Protein AF-K1YLT5-F1 (afdb_monomer_lite)

pLDDT: mean 86.04, std 6.53, range [62.16, 93.81]

Radius of gyration: 21.11 Å; chains: 1; bounding box: 56×22×55 Å

Structure (mmCIF, N/CA/C/O backbone):
data_AF-K1YLT5-F1
#
_entry.id   AF-K1YLT5-F1
#
loop_
_atom_site.group_PDB
_atom_site.id
_atom_site.type_symbol
_atom_site.label_atom_id
_atom_site.label_alt_id
_atom_site.label_comp_id
_atom_site.label_asym_id
_atom_site.label_entity_id
_atom_site.label_seq_id
_atom_site.pdbx_PDB_ins_code
_atom_site.Cartn_x
_atom_site.Cartn_y
_atom_site.Cartn_z
_atom_site.occupancy
_atom_site.B_iso_or_equiv
_atom_site.auth_seq_id
_atom_site.auth_comp_id
_atom_site.auth_asym_id
_atom_site.auth_atom_id
_atom_site.pdbx_PDB_model_num
ATOM 1 N N . MET A 1 1 ? 31.487 -8.670 -28.997 1.00 62.16 1 MET A N 1
ATOM 2 C CA . MET A 1 1 ? 30.011 -8.594 -28.860 1.00 62.16 1 MET A CA 1
ATOM 3 C C . MET A 1 1 ? 29.513 -9.071 -27.493 1.00 62.16 1 MET A C 1
ATOM 5 O O . MET A 1 1 ? 28.605 -8.434 -26.980 1.00 62.16 1 MET A O 1
ATOM 9 N N . ALA A 1 2 ? 30.112 -10.100 -26.874 1.00 75.31 2 ALA A N 1
ATOM 10 C CA . ALA A 1 2 ? 29.753 -10.544 -25.515 1.00 75.31 2 ALA A CA 1
ATOM 11 C C . ALA A 1 2 ? 29.932 -9.449 -24.438 1.00 75.31 2 ALA A C 1
ATOM 13 O O . ALA A 1 2 ? 29.032 -9.221 -23.643 1.00 75.31 2 ALA A O 1
ATOM 14 N N . GLU A 1 3 ? 31.027 -8.688 -24.493 1.00 80.31 3 GLU A N 1
ATOM 15 C CA . GLU A 1 3 ? 31.335 -7.621 -23.522 1.00 80.31 3 GLU A CA 1
ATOM 16 C C . GLU A 1 3 ? 30.345 -6.434 -23.585 1.00 80.31 3 GLU A C 1
ATOM 18 O O . GLU A 1 3 ? 29.938 -5.880 -22.564 1.00 80.31 3 GLU A O 1
ATOM 23 N N . ILE A 1 4 ? 29.861 -6.092 -24.789 1.00 82.75 4 ILE A N 1
ATOM 24 C CA . ILE A 1 4 ? 28.811 -5.075 -24.979 1.00 82.75 4 ILE A CA 1
ATOM 25 C C . ILE A 1 4 ? 27.468 -5.588 -24.440 1.00 82.75 4 ILE A C 1
ATOM 27 O O . ILE A 1 4 ? 26.749 -4.839 -23.782 1.00 82.75 4 ILE A O 1
ATOM 31 N N . GLN A 1 5 ? 27.129 -6.860 -24.675 1.00 82.56 5 GLN A N 1
ATOM 32 C CA . GLN A 1 5 ? 25.905 -7.458 -24.129 1.00 82.56 5 GLN A CA 1
ATOM 33 C C . GLN A 1 5 ? 25.929 -7.515 -22.597 1.00 82.56 5 GLN A C 1
ATOM 35 O O . GLN A 1 5 ? 24.924 -7.201 -21.964 1.00 82.56 5 GLN A O 1
ATOM 40 N N . GLU A 1 6 ? 27.073 -7.847 -22.001 1.00 85.44 6 GLU A N 1
ATOM 41 C CA . GLU A 1 6 ? 27.258 -7.880 -20.549 1.00 85.44 6 GLU A CA 1
ATOM 42 C C . GLU A 1 6 ? 27.146 -6.480 -19.924 1.00 85.44 6 GLU A C 1
ATOM 44 O O . GLU A 1 6 ? 26.451 -6.297 -18.921 1.00 85.44 6 GLU A O 1
ATOM 49 N N . THR A 1 7 ? 27.725 -5.464 -20.571 1.00 85.31 7 THR A N 1
ATOM 50 C CA . THR A 1 7 ? 27.636 -4.061 -20.130 1.00 85.31 7 THR A CA 1
ATOM 51 C C . THR A 1 7 ? 26.206 -3.505 -20.238 1.00 85.31 7 THR A C 1
ATOM 53 O O . THR A 1 7 ? 25.731 -2.788 -19.354 1.00 85.31 7 THR A O 1
ATOM 56 N N . VAL A 1 8 ? 25.468 -3.857 -21.296 1.00 88.12 8 VAL A N 1
ATOM 57 C CA . VAL A 1 8 ? 24.056 -3.463 -21.453 1.00 88.12 8 VAL A CA 1
ATOM 58 C C . VAL A 1 8 ? 23.169 -4.182 -20.433 1.00 88.12 8 VAL A C 1
ATOM 60 O O . VAL A 1 8 ? 22.279 -3.560 -19.842 1.00 88.12 8 VAL A O 1
ATOM 63 N N . ALA A 1 9 ? 23.417 -5.469 -20.179 1.00 87.56 9 ALA A N 1
ATOM 64 C CA . ALA A 1 9 ? 22.675 -6.242 -19.188 1.00 87.56 9 ALA A CA 1
ATOM 65 C C . ALA A 1 9 ? 22.887 -5.697 -17.767 1.00 87.56 9 ALA A C 1
ATOM 67 O O . ALA A 1 9 ? 21.915 -5.523 -17.026 1.00 87.56 9 ALA A O 1
ATOM 68 N N . SER A 1 10 ? 24.128 -5.369 -17.395 1.00 89.31 10 SER A N 1
ATOM 69 C CA . SER A 1 10 ? 24.443 -4.800 -16.080 1.00 89.31 10 SER A CA 1
ATOM 70 C C . SER A 1 10 ? 23.808 -3.420 -15.888 1.00 89.31 10 SER A C 1
ATOM 72 O O . SER A 1 10 ? 23.169 -3.177 -14.864 1.00 89.31 10 SER A O 1
ATOM 74 N N . THR A 1 11 ? 23.864 -2.554 -16.903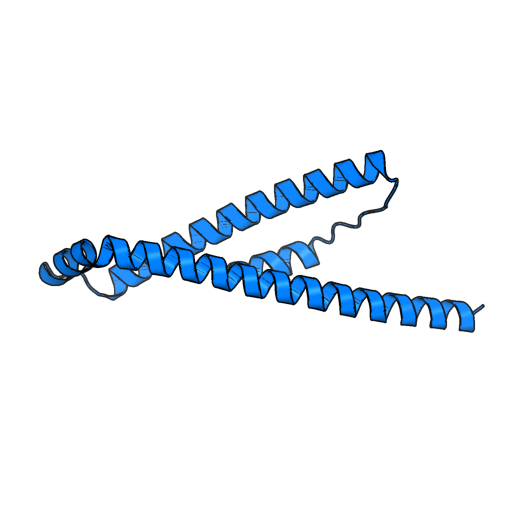 1.00 89.44 11 THR A N 1
ATOM 75 C CA . THR A 1 11 ? 23.231 -1.225 -16.865 1.00 89.44 11 THR A CA 1
ATOM 76 C C . THR A 1 11 ? 21.709 -1.331 -16.742 1.00 89.44 11 THR A C 1
ATOM 78 O O . THR A 1 11 ? 21.100 -0.664 -15.905 1.00 89.44 11 THR A O 1
ATOM 81 N N . THR A 1 12 ? 21.082 -2.223 -17.517 1.00 88.56 12 THR A N 1
ATOM 82 C CA . THR A 1 12 ? 19.629 -2.461 -17.460 1.00 88.56 12 THR A CA 1
ATOM 83 C C . THR A 1 12 ? 19.204 -2.996 -16.092 1.00 88.56 12 THR A C 1
ATOM 85 O O . THR A 1 12 ? 18.174 -2.582 -15.557 1.00 88.56 12 THR A O 1
ATOM 88 N N . LYS A 1 13 ? 20.008 -3.879 -15.485 1.00 89.69 13 LYS A N 1
ATOM 89 C CA . LYS A 1 13 ? 19.766 -4.410 -14.138 1.00 89.69 13 LYS A CA 1
ATOM 90 C C . LYS A 1 13 ? 19.818 -3.309 -13.079 1.00 89.69 13 LYS A C 1
ATOM 92 O O . LYS A 1 13 ? 18.918 -3.241 -12.244 1.00 89.69 13 LYS A O 1
ATOM 97 N N . THR A 1 14 ? 20.815 -2.427 -13.138 1.00 91.94 14 THR A N 1
ATOM 98 C CA . THR A 1 14 ? 20.928 -1.278 -12.226 1.00 91.94 14 THR A CA 1
ATOM 99 C C . THR A 1 14 ? 19.736 -0.334 -12.369 1.00 91.94 14 THR A C 1
ATOM 101 O O . THR A 1 14 ? 19.130 0.037 -11.367 1.00 91.94 14 THR A O 1
ATOM 104 N N . MET A 1 15 ? 19.329 -0.010 -13.602 1.00 90.19 15 MET A N 1
ATOM 105 C CA . MET A 1 15 ? 18.150 0.831 -13.850 1.00 90.19 15 MET A CA 1
ATOM 106 C C . MET A 1 15 ? 16.857 0.182 -13.351 1.00 90.19 15 MET A C 1
ATOM 108 O O . MET A 1 15 ? 16.042 0.842 -12.713 1.00 90.19 15 MET A O 1
ATOM 112 N N . THR A 1 16 ? 16.686 -1.122 -13.578 1.00 88.00 16 THR A N 1
ATOM 113 C CA . THR A 1 16 ? 15.525 -1.879 -13.083 1.00 88.00 16 THR A CA 1
ATOM 114 C C . THR A 1 16 ? 15.460 -1.852 -11.559 1.00 88.00 16 THR A C 1
ATOM 116 O O . THR A 1 16 ? 14.391 -1.645 -10.992 1.00 88.00 16 THR A O 1
ATOM 119 N N . MET A 1 17 ? 16.600 -2.023 -10.887 1.00 90.69 17 MET A N 1
ATOM 120 C CA . MET A 1 17 ? 16.681 -1.961 -9.430 1.00 90.69 17 MET A CA 1
ATOM 121 C C . MET A 1 17 ? 16.328 -0.565 -8.907 1.00 90.69 17 MET A C 1
ATOM 123 O O . MET A 1 17 ? 15.529 -0.446 -7.983 1.00 90.69 17 MET A O 1
ATOM 127 N N . LEU A 1 18 ? 16.867 0.487 -9.526 1.00 93.81 18 LEU A N 1
ATOM 128 C CA . LEU A 1 18 ? 16.593 1.876 -9.156 1.00 93.81 18 LEU A CA 1
ATOM 129 C C . LEU A 1 18 ? 15.100 2.207 -9.311 1.00 93.81 18 LEU A C 1
ATOM 131 O O . LEU A 1 18 ? 14.475 2.690 -8.367 1.00 93.81 18 LEU A O 1
ATOM 135 N N . LEU A 1 19 ? 14.504 1.882 -10.463 1.00 90.12 19 LEU A N 1
ATOM 136 C CA . LEU A 1 19 ? 13.069 2.067 -10.703 1.00 90.12 19 LEU A CA 1
ATOM 137 C C . LEU A 1 19 ? 12.215 1.238 -9.735 1.00 90.12 19 LEU A C 1
ATOM 139 O O . LEU A 1 19 ? 11.198 1.726 -9.249 1.00 90.12 19 LEU A O 1
ATOM 143 N N . GLY A 1 20 ? 12.648 0.017 -9.412 1.00 89.00 20 GLY A N 1
ATOM 144 C CA . GLY A 1 20 ? 12.007 -0.829 -8.408 1.00 89.00 20 GLY A CA 1
ATOM 145 C C . GLY A 1 20 ? 11.997 -0.192 -7.016 1.00 89.00 20 GLY A C 1
ATOM 146 O O . GLY A 1 20 ? 10.962 -0.196 -6.355 1.00 89.00 20 GLY A O 1
ATOM 147 N N . PHE A 1 21 ? 13.107 0.419 -6.590 1.00 92.62 21 PHE A N 1
ATOM 148 C CA . PHE A 1 21 ? 13.172 1.151 -5.322 1.00 92.62 21 PHE A CA 1
ATOM 149 C C . PHE A 1 21 ? 12.251 2.371 -5.304 1.00 92.62 21 PHE A C 1
ATOM 151 O O . PHE A 1 21 ? 11.530 2.564 -4.328 1.00 92.62 21 PHE A O 1
ATOM 158 N N . ILE A 1 22 ? 12.233 3.168 -6.377 1.00 93.38 22 ILE A N 1
ATOM 159 C CA . ILE A 1 22 ? 11.329 4.324 -6.480 1.00 93.38 22 ILE A CA 1
ATOM 160 C C . ILE A 1 22 ? 9.872 3.862 -6.384 1.00 93.38 22 ILE A C 1
ATOM 162 O O . ILE A 1 22 ? 9.112 4.407 -5.587 1.00 93.38 22 ILE A O 1
ATOM 166 N N . ALA A 1 23 ? 9.502 2.818 -7.132 1.00 88.25 23 ALA A N 1
ATOM 167 C CA . ALA A 1 23 ? 8.164 2.242 -7.076 1.00 88.25 23 ALA A CA 1
ATOM 168 C C . ALA A 1 23 ? 7.809 1.747 -5.663 1.00 88.25 23 ALA A C 1
ATOM 170 O O . ALA A 1 23 ? 6.711 2.016 -5.178 1.00 88.25 23 ALA A O 1
ATOM 171 N N . GLY A 1 24 ? 8.745 1.086 -4.974 1.00 89.94 24 GLY A N 1
ATOM 172 C CA . GLY A 1 24 ? 8.565 0.636 -3.592 1.00 89.94 24 GLY A CA 1
ATOM 173 C C . GLY A 1 24 ? 8.356 1.7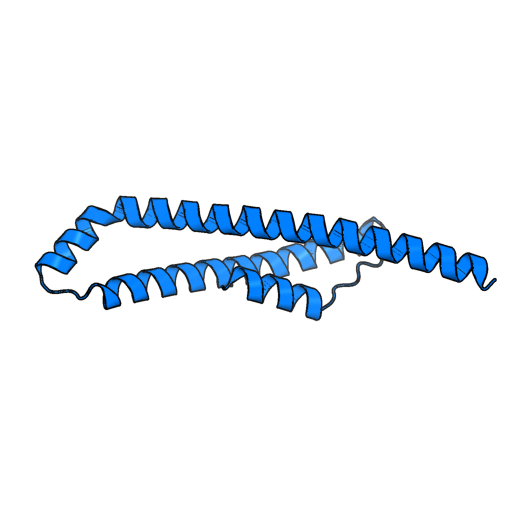86 -2.601 1.00 89.94 24 GLY A C 1
ATOM 174 O O . GLY A 1 24 ? 7.478 1.706 -1.745 1.00 89.94 24 GLY A O 1
ATOM 175 N N . ILE A 1 25 ? 9.099 2.887 -2.736 1.00 93.12 25 ILE A N 1
ATOM 176 C CA . ILE A 1 25 ? 8.907 4.083 -1.901 1.00 93.12 25 ILE A CA 1
ATOM 177 C C . ILE A 1 25 ? 7.537 4.716 -2.172 1.00 93.12 25 ILE A C 1
ATOM 179 O O . ILE A 1 25 ? 6.832 5.070 -1.228 1.00 93.12 25 ILE A O 1
ATOM 183 N N . SER A 1 26 ? 7.123 4.829 -3.438 1.00 90.69 26 SER A N 1
ATOM 184 C CA . SER A 1 26 ? 5.798 5.356 -3.794 1.00 90.69 26 SER A CA 1
ATOM 185 C C . SER A 1 26 ? 4.666 4.520 -3.197 1.00 90.69 26 SER A C 1
ATOM 187 O O . SER A 1 26 ? 3.695 5.075 -2.687 1.00 90.69 26 SER A O 1
ATOM 189 N N . LEU A 1 27 ? 4.815 3.195 -3.207 1.00 87.75 27 LEU A N 1
ATOM 190 C CA . LEU A 1 27 ? 3.882 2.257 -2.591 1.00 87.75 27 LEU A CA 1
ATOM 191 C C . LEU A 1 27 ? 3.787 2.475 -1.072 1.00 87.75 27 LEU A C 1
ATOM 193 O O . LEU A 1 27 ? 2.692 2.557 -0.521 1.00 87.75 27 LEU A O 1
ATOM 197 N N . PHE A 1 28 ? 4.933 2.641 -0.408 1.00 89.75 28 PHE A N 1
ATOM 198 C CA . PHE A 1 28 ? 5.004 2.886 1.032 1.00 89.75 28 PHE A CA 1
ATOM 199 C C . PHE A 1 28 ? 4.337 4.209 1.436 1.00 89.75 28 PHE A C 1
ATOM 201 O O . PHE A 1 28 ? 3.512 4.241 2.348 1.00 89.75 28 PHE A O 1
ATOM 208 N N . VAL A 1 29 ? 4.634 5.301 0.723 1.00 92.00 29 VAL A N 1
ATOM 209 C CA . VAL A 1 29 ? 4.004 6.611 0.962 1.00 92.00 29 VAL A CA 1
ATOM 210 C C . VAL A 1 29 ? 2.496 6.558 0.687 1.00 92.00 29 VAL A C 1
ATOM 212 O O . VAL A 1 29 ? 1.718 7.140 1.444 1.00 92.00 29 VAL A O 1
ATOM 215 N N . GLY A 1 30 ? 2.071 5.818 -0.342 1.00 88.06 30 GLY A N 1
ATOM 216 C CA . GLY A 1 30 ? 0.657 5.557 -0.618 1.00 88.06 30 GLY A CA 1
ATOM 217 C C . GLY A 1 30 ? -0.049 4.855 0.546 1.00 88.06 30 GLY A C 1
ATOM 218 O O . GLY A 1 30 ? -1.112 5.304 0.975 1.00 88.06 30 GLY A O 1
ATOM 219 N N . GLY A 1 31 ? 0.577 3.823 1.120 1.00 87.56 31 GLY A N 1
ATOM 220 C CA . GLY A 1 31 ? 0.065 3.115 2.298 1.00 87.56 31 GLY A CA 1
ATOM 221 C C . GLY A 1 31 ? -0.093 4.019 3.526 1.00 87.56 31 GLY A C 1
ATOM 222 O O . GLY A 1 31 ? -1.124 3.975 4.198 1.00 87.56 31 GLY A O 1
ATOM 223 N N . ILE A 1 32 ? 0.871 4.913 3.777 1.00 91.25 32 ILE A N 1
ATOM 224 C CA . ILE A 1 32 ? 0.764 5.923 4.848 1.00 91.25 32 ILE A CA 1
ATOM 225 C C . ILE A 1 32 ? -0.429 6.857 4.605 1.00 91.25 32 ILE A C 1
ATOM 227 O O . ILE A 1 32 ? -1.150 7.201 5.542 1.00 91.25 32 ILE A O 1
ATOM 231 N N . GLY A 1 33 ? -0.663 7.257 3.353 1.00 88.88 33 GLY A N 1
ATOM 232 C CA . GLY A 1 33 ? -1.814 8.078 2.979 1.00 88.88 33 GLY A CA 1
ATOM 233 C C . GLY A 1 33 ? -3.146 7.402 3.307 1.00 88.88 33 GLY A C 1
ATOM 234 O O . GLY A 1 33 ? -4.011 8.021 3.928 1.00 88.88 33 GLY A O 1
ATOM 235 N N . ILE A 1 34 ? -3.284 6.118 2.963 1.00 87.75 34 ILE A N 1
ATOM 236 C CA . ILE A 1 34 ? -4.478 5.319 3.283 1.00 87.75 34 ILE A CA 1
ATOM 237 C C . ILE A 1 34 ? -4.653 5.220 4.801 1.00 87.75 34 ILE A C 1
ATOM 239 O O . ILE A 1 34 ? -5.742 5.487 5.311 1.00 87.75 34 ILE A O 1
ATOM 243 N N . MET A 1 35 ? -3.578 4.915 5.534 1.00 89.31 35 MET A N 1
ATOM 244 C CA . MET A 1 35 ? -3.603 4.854 6.997 1.00 89.31 35 MET A CA 1
ATOM 245 C C . MET A 1 35 ? -4.084 6.174 7.612 1.00 89.31 35 MET A C 1
ATOM 247 O O . MET A 1 35 ? -4.914 6.149 8.517 1.00 89.31 35 MET A O 1
ATOM 251 N N . ASN A 1 36 ? -3.612 7.321 7.115 1.00 91.19 36 ASN A N 1
ATOM 252 C CA . ASN A 1 36 ? -4.023 8.633 7.617 1.00 91.19 36 ASN A CA 1
ATOM 253 C C . ASN A 1 36 ? -5.507 8.912 7.371 1.00 91.19 36 ASN A C 1
ATOM 255 O O . ASN A 1 36 ? -6.193 9.380 8.278 1.00 91.19 36 ASN A O 1
ATOM 259 N N . ILE A 1 37 ? -6.015 8.604 6.177 1.00 89.56 37 ILE A N 1
ATOM 260 C CA . ILE A 1 37 ? -7.439 8.776 5.861 1.00 89.56 37 ILE A CA 1
ATOM 261 C C . ILE A 1 37 ? -8.293 7.884 6.770 1.00 89.56 37 ILE A C 1
ATOM 263 O O . ILE A 1 37 ? -9.282 8.351 7.335 1.00 89.56 37 ILE A O 1
ATOM 267 N N . MET A 1 38 ? -7.883 6.628 6.973 1.00 89.62 38 MET A N 1
ATOM 268 C CA . MET A 1 38 ? -8.572 5.717 7.887 1.00 89.62 38 MET A CA 1
ATOM 269 C C . MET A 1 38 ? -8.519 6.218 9.333 1.00 89.62 38 MET A C 1
ATOM 271 O O . MET A 1 38 ? -9.539 6.196 10.016 1.00 89.62 38 MET A O 1
ATOM 275 N N . LEU A 1 39 ? -7.378 6.735 9.800 1.00 90.88 39 LEU A N 1
ATOM 276 C CA . LEU A 1 39 ? -7.266 7.325 11.135 1.00 90.88 39 LEU A CA 1
ATOM 277 C C . LEU A 1 39 ? -8.245 8.487 11.312 1.00 90.88 39 LEU A C 1
ATOM 279 O O . LEU A 1 39 ? -9.003 8.493 12.279 1.00 90.88 39 LEU A O 1
ATOM 283 N N . VAL A 1 40 ? -8.276 9.426 10.363 1.00 92.06 40 VAL A N 1
ATOM 284 C CA . VAL A 1 40 ? -9.190 10.576 10.402 1.00 92.06 40 VAL A CA 1
ATOM 285 C C . VAL A 1 40 ? -10.647 10.106 10.422 1.00 92.06 40 VAL A C 1
ATOM 287 O O . VAL A 1 40 ? -11.383 10.469 11.338 1.00 92.06 40 VAL A O 1
ATOM 290 N N . SER A 1 41 ? -11.039 9.210 9.512 1.00 88.25 41 SER A N 1
ATOM 291 C CA . SER A 1 41 ? -12.410 8.683 9.431 1.00 88.25 41 SER A CA 1
ATOM 292 C C . SER A 1 41 ? -12.863 7.989 10.724 1.00 88.25 41 SER A C 1
ATOM 294 O O . SER A 1 41 ? -13.976 8.207 11.215 1.00 88.25 41 SER A O 1
ATOM 296 N N . VAL A 1 42 ? -11.985 7.186 11.334 1.00 87.38 42 VAL A N 1
ATOM 297 C CA . VAL A 1 42 ? -12.290 6.514 12.602 1.00 87.38 42 VAL A CA 1
ATOM 298 C C . VAL A 1 42 ? -12.386 7.536 13.733 1.00 87.38 42 VAL A C 1
ATOM 300 O O . VAL A 1 42 ? -13.288 7.429 14.565 1.00 87.38 42 VAL A O 1
ATOM 303 N N . THR A 1 43 ? -11.504 8.543 13.759 1.00 90.00 43 THR A N 1
ATOM 304 C CA . THR A 1 43 ? -11.534 9.599 14.782 1.00 90.00 43 THR A CA 1
ATOM 305 C C . THR A 1 43 ? -12.802 10.447 14.716 1.00 90.00 43 THR A C 1
ATOM 307 O O . THR A 1 43 ? -13.385 10.718 15.766 1.00 90.00 43 THR A O 1
ATOM 310 N N . GLU A 1 44 ? -13.303 10.777 13.523 1.00 92.38 44 GLU A N 1
ATOM 311 C CA . GLU A 1 44 ? -14.569 11.502 13.339 1.00 92.38 44 GLU A CA 1
ATOM 312 C C . GLU A 1 44 ? -15.767 10.705 13.880 1.00 92.38 44 GLU A C 1
ATOM 314 O O . GLU A 1 44 ? -16.655 11.255 14.533 1.00 92.38 44 GLU A O 1
ATOM 319 N N . ARG A 1 45 ? -15.753 9.379 13.697 1.00 90.50 45 ARG A N 1
ATOM 320 C CA . ARG A 1 45 ? -16.813 8.456 14.139 1.00 90.50 45 ARG A CA 1
ATOM 321 C C . ARG A 1 45 ? -16.642 7.927 15.570 1.00 90.50 45 ARG A C 1
ATOM 323 O O . ARG A 1 45 ? -17.445 7.109 16.024 1.00 90.50 45 ARG A O 1
ATOM 330 N N . THR A 1 46 ? -15.646 8.389 16.330 1.00 89.81 46 THR A N 1
ATOM 331 C CA . THR A 1 46 ? -15.352 7.895 17.697 1.00 89.81 46 THR A CA 1
ATOM 332 C C . THR A 1 46 ? -16.543 7.952 18.652 1.00 89.81 46 THR A C 1
ATOM 334 O O . THR A 1 46 ? -16.751 7.012 19.423 1.00 89.81 46 THR A O 1
ATOM 337 N N . LYS A 1 47 ? -17.356 9.016 18.599 1.00 90.94 47 LYS A N 1
ATOM 338 C CA . LYS A 1 47 ? -18.553 9.147 19.450 1.00 90.94 47 LYS A CA 1
ATOM 339 C C . LYS A 1 47 ? -19.615 8.093 19.124 1.00 90.94 47 LYS A C 1
ATOM 341 O O . LYS A 1 47 ? -20.190 7.508 20.040 1.00 90.94 47 LYS A O 1
ATOM 346 N N . GLU A 1 48 ? -19.833 7.801 17.844 1.00 89.81 48 GLU A N 1
ATOM 347 C CA . GLU A 1 48 ? -20.786 6.775 17.398 1.00 89.81 48 GLU A CA 1
ATOM 348 C C . GLU A 1 48 ? -20.327 5.368 17.807 1.00 89.81 48 GLU A C 1
ATOM 350 O O . GLU A 1 48 ? -21.113 4.561 18.305 1.00 89.81 48 GLU A O 1
ATOM 355 N N . ILE A 1 49 ? -19.028 5.095 17.661 1.00 89.31 49 ILE A N 1
ATOM 356 C CA . ILE A 1 49 ? -18.370 3.856 18.095 1.00 89.31 49 ILE A CA 1
ATOM 357 C C . ILE A 1 49 ? -18.543 3.643 19.604 1.00 89.31 49 ILE A C 1
ATOM 359 O O . ILE A 1 49 ? -18.883 2.541 20.041 1.00 89.31 49 ILE A O 1
ATOM 363 N N . GLY A 1 50 ? -18.324 4.694 20.4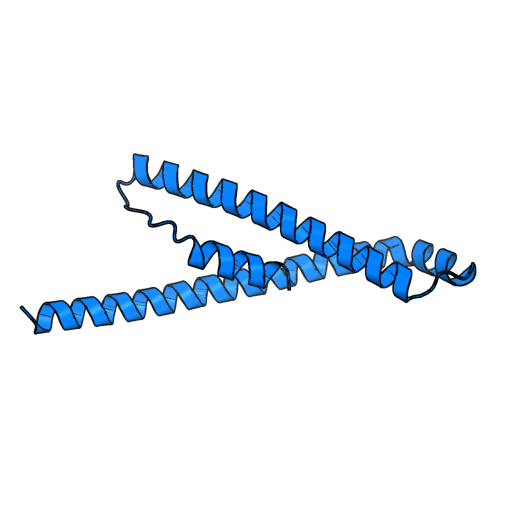01 1.00 89.25 50 GLY A N 1
ATOM 364 C CA . GLY A 1 50 ? -18.496 4.659 21.853 1.00 89.25 50 GLY A CA 1
ATOM 365 C C . GLY A 1 50 ? -19.934 4.347 22.261 1.00 89.25 50 GLY A C 1
ATOM 366 O O . GLY A 1 50 ? -20.153 3.495 23.123 1.00 89.25 50 GLY A O 1
ATOM 367 N N . LEU A 1 51 ? -20.912 4.956 21.582 1.00 91.56 51 LEU A N 1
ATOM 368 C CA . LEU A 1 51 ? -22.331 4.694 21.820 1.00 91.56 51 LEU A CA 1
ATOM 369 C C . LEU A 1 51 ? -22.706 3.240 21.482 1.00 91.56 51 LEU A C 1
ATOM 371 O O . LEU A 1 51 ? 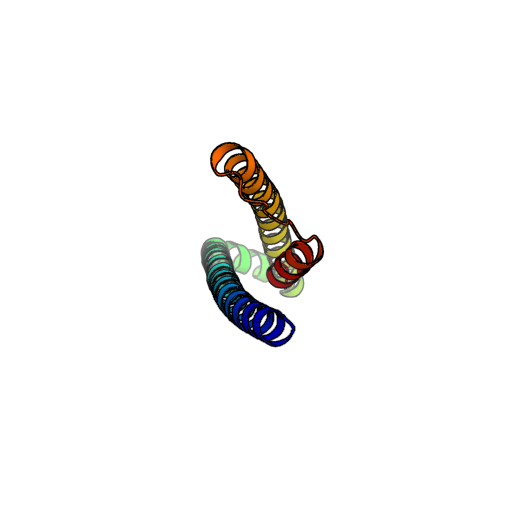-23.375 2.578 22.270 1.00 91.56 51 LEU A O 1
ATOM 375 N N . ARG A 1 52 ? -22.220 2.701 20.354 1.00 90.00 52 ARG A N 1
ATOM 376 C CA . ARG A 1 52 ? -22.454 1.295 19.970 1.00 90.00 52 ARG A CA 1
ATOM 377 C C . ARG A 1 52 ? -21.857 0.308 20.975 1.00 90.00 52 ARG A C 1
ATOM 379 O O . ARG A 1 52 ? -22.516 -0.667 21.331 1.00 90.00 52 ARG A O 1
ATOM 386 N N . LYS A 1 53 ? -20.637 0.561 21.465 1.00 88.62 53 LYS A N 1
ATOM 387 C CA . LYS A 1 53 ? -20.007 -0.280 22.500 1.00 88.62 53 LYS A CA 1
ATOM 388 C C . LYS A 1 53 ? -20.778 -0.245 23.820 1.00 88.62 53 LYS A C 1
ATOM 390 O O . LYS A 1 53 ? -20.915 -1.285 24.453 1.00 88.62 53 LYS A O 1
ATOM 395 N N . ALA A 1 54 ? -21.322 0.910 24.211 1.00 91.00 54 ALA A N 1
ATOM 396 C CA . ALA A 1 54 ? -22.121 1.044 25.432 1.00 91.00 54 ALA A CA 1
ATOM 397 C C . ALA A 1 54 ? -23.426 0.224 25.395 1.00 91.00 54 ALA A C 1
ATOM 399 O O . ALA A 1 54 ? -23.897 -0.221 26.437 1.00 91.00 54 ALA A O 1
ATOM 400 N N . ILE A 1 55 ? -23.975 -0.023 24.200 1.00 90.00 55 ILE A N 1
ATOM 401 C CA . ILE A 1 55 ? -25.177 -0.849 23.977 1.00 90.00 55 ILE A CA 1
ATOM 402 C C . ILE A 1 55 ? -24.814 -2.347 23.809 1.00 90.00 55 ILE A C 1
ATOM 404 O O . ILE A 1 55 ? -25.688 -3.193 23.648 1.00 90.00 55 ILE A O 1
ATOM 408 N N . GLY A 1 56 ? -23.526 -2.708 23.900 1.00 89.38 56 GLY A N 1
ATOM 409 C CA . GLY A 1 56 ? -23.056 -4.099 23.911 1.00 89.38 56 GLY A CA 1
ATOM 410 C C . GLY A 1 56 ? -22.411 -4.595 22.613 1.00 89.38 56 GLY A C 1
ATOM 411 O O . GLY A 1 56 ? -22.168 -5.796 22.488 1.00 89.38 56 GLY A O 1
ATOM 412 N N . ALA A 1 57 ? -22.107 -3.717 21.649 1.00 89.19 57 ALA A N 1
ATOM 413 C CA . ALA A 1 57 ? -21.366 -4.116 20.449 1.00 89.19 57 ALA A CA 1
ATOM 414 C C . ALA A 1 57 ? -19.946 -4.594 20.804 1.00 89.19 57 ALA A C 1
ATOM 416 O O . ALA A 1 57 ? -19.226 -3.930 21.559 1.00 89.19 57 ALA A O 1
ATOM 417 N N . LYS A 1 58 ? -19.512 -5.726 20.233 1.00 90.44 58 LYS A N 1
ATOM 418 C CA . LYS A 1 58 ? -18.165 -6.253 20.477 1.00 90.44 58 LYS A CA 1
ATOM 419 C C . LYS A 1 58 ? -17.136 -5.447 19.689 1.00 90.44 58 LYS A C 1
ATOM 421 O O . LYS A 1 58 ? -17.362 -5.045 18.551 1.00 90.44 58 LYS A O 1
ATOM 426 N N . SER A 1 59 ? -15.948 -5.266 20.268 1.00 86.88 59 SER A N 1
ATOM 427 C CA . SER A 1 59 ? -14.819 -4.615 19.584 1.00 86.88 59 SER A CA 1
ATOM 428 C C . SER A 1 59 ? -14.420 -5.324 18.283 1.00 86.88 59 SER A C 1
ATOM 430 O O . SER A 1 59 ? -13.934 -4.666 17.367 1.00 86.88 59 SER A O 1
ATOM 432 N N . SER A 1 60 ? -14.658 -6.638 18.188 1.00 88.88 60 SER A N 1
ATOM 433 C CA . SER A 1 60 ? -14.460 -7.434 16.971 1.00 88.88 60 SER A CA 1
ATOM 434 C C . SER A 1 60 ? -15.323 -6.956 15.809 1.00 88.88 60 SER A C 1
ATOM 436 O O . SER A 1 60 ? -14.849 -6.909 14.679 1.00 88.88 60 SER A O 1
ATOM 438 N N . ASP A 1 61 ? -16.566 -6.565 16.087 1.00 87.56 61 ASP A N 1
ATOM 439 C CA . ASP A 1 61 ? -17.538 -6.211 15.054 1.00 87.56 61 ASP A CA 1
ATOM 440 C C . ASP A 1 61 ? -17.131 -4.881 14.416 1.00 87.56 61 ASP A C 1
ATOM 442 O O . ASP A 1 61 ? -17.087 -4.748 13.195 1.00 87.56 61 ASP A O 1
ATOM 446 N N . LEU A 1 62 ? -16.697 -3.928 15.245 1.00 87.25 62 LEU A N 1
ATOM 447 C CA . LEU A 1 62 ? -16.158 -2.657 14.772 1.00 87.25 62 LEU A CA 1
ATOM 448 C C . LEU A 1 62 ? -14.841 -2.829 14.014 1.00 87.25 62 LEU A C 1
ATOM 450 O O . LEU A 1 62 ? -14.665 -2.212 12.968 1.00 87.25 62 LEU A O 1
ATOM 454 N N . LEU A 1 63 ? -13.930 -3.670 14.514 1.00 87.50 63 LEU A N 1
ATOM 455 C CA . LEU A 1 63 ? -12.671 -3.943 13.820 1.00 87.50 63 LEU A CA 1
ATOM 456 C C . LEU A 1 63 ? -12.930 -4.564 12.443 1.00 87.50 63 LEU A C 1
ATOM 458 O O . LEU A 1 63 ? -12.323 -4.144 11.465 1.00 87.50 63 LEU A O 1
ATOM 462 N N . SER A 1 64 ? -13.864 -5.516 12.359 1.00 89.81 64 SER A N 1
ATOM 463 C CA . SER A 1 64 ? -14.242 -6.140 11.091 1.00 89.81 64 SER A CA 1
ATOM 464 C C . SER A 1 64 ? -14.857 -5.137 10.112 1.00 89.81 64 SER A C 1
ATOM 466 O O . SER A 1 64 ? -14.527 -5.172 8.931 1.00 89.81 64 SER A O 1
ATOM 468 N N . GLN A 1 65 ? -15.663 -4.185 10.596 1.00 88.62 65 GLN A N 1
ATOM 469 C CA . GLN A 1 65 ? -16.226 -3.123 9.763 1.00 88.62 65 GLN A CA 1
ATOM 470 C C . GLN A 1 65 ? -15.124 -2.234 9.171 1.00 88.62 65 GLN A C 1
ATOM 472 O O . GLN A 1 65 ? -15.121 -2.004 7.964 1.00 88.62 65 GLN A O 1
ATOM 477 N N . PHE A 1 66 ? -14.170 -1.778 9.990 1.00 88.62 66 PHE A N 1
ATOM 478 C CA . PHE A 1 66 ? -13.064 -0.947 9.503 1.00 88.62 66 PHE A CA 1
ATOM 479 C C . PHE A 1 66 ? -12.130 -1.705 8.570 1.00 88.62 66 PHE A C 1
ATOM 481 O O . PHE A 1 66 ? -11.668 -1.143 7.584 1.00 88.62 66 PHE A O 1
ATOM 488 N N . LEU A 1 67 ? -11.880 -2.986 8.844 1.00 88.25 67 LEU A N 1
ATOM 489 C CA . LEU A 1 67 ? -11.078 -3.828 7.965 1.00 88.25 67 LEU A CA 1
ATOM 490 C C . LEU A 1 67 ? -11.733 -3.951 6.584 1.00 88.25 67 LEU A C 1
ATOM 492 O O . LEU A 1 67 ? -11.064 -3.784 5.569 1.00 88.25 67 LEU A O 1
ATOM 496 N N . ILE A 1 68 ? -13.044 -4.199 6.543 1.00 90.50 68 ILE A N 1
ATOM 497 C CA . ILE A 1 68 ? -13.798 -4.282 5.289 1.00 90.50 68 ILE A CA 1
ATOM 498 C C . ILE A 1 68 ? -13.791 -2.930 4.564 1.00 90.50 68 ILE A C 1
ATOM 500 O O . ILE A 1 68 ? -13.564 -2.900 3.359 1.00 90.50 68 ILE A O 1
ATOM 504 N N . GLU A 1 69 ? -13.986 -1.816 5.274 1.00 88.88 69 GLU A N 1
ATOM 505 C CA . GLU A 1 69 ? -13.943 -0.463 4.699 1.00 88.88 69 GLU A CA 1
ATOM 506 C C . GLU A 1 69 ? -12.572 -0.163 4.065 1.00 88.88 69 GLU A C 1
ATOM 508 O O . GLU A 1 69 ? -12.515 0.249 2.904 1.00 88.88 69 GLU A O 1
ATOM 513 N N . SER A 1 70 ? -11.475 -0.483 4.764 1.00 87.31 70 SER A N 1
ATOM 514 C CA . SER A 1 70 ? -10.107 -0.374 4.240 1.00 87.31 70 SER A CA 1
ATOM 515 C C . SER A 1 70 ? -9.879 -1.254 3.012 1.00 87.31 70 SER A C 1
ATOM 517 O O . SER A 1 70 ? -9.357 -0.777 2.009 1.00 87.31 70 SER A O 1
ATOM 519 N N . ILE A 1 71 ? -10.287 -2.529 3.054 1.00 88.94 71 ILE A N 1
ATOM 520 C CA . ILE A 1 71 ? -10.107 -3.465 1.932 1.00 88.94 71 ILE A CA 1
ATOM 521 C C . ILE A 1 71 ? -10.868 -2.977 0.698 1.00 88.94 71 ILE A C 1
ATOM 523 O O . ILE A 1 71 ? -10.328 -3.006 -0.406 1.00 88.94 71 ILE A O 1
ATOM 527 N N . VAL A 1 72 ? -12.106 -2.506 0.867 1.00 89.75 72 VAL A N 1
ATOM 528 C CA . VAL A 1 72 ? -12.918 -1.981 -0.238 1.00 89.75 72 VAL A CA 1
ATOM 529 C C . VAL A 1 72 ? -12.278 -0.723 -0.828 1.00 89.75 72 VAL A C 1
ATOM 531 O O . VAL A 1 72 ? -12.173 -0.616 -2.050 1.00 89.75 72 VAL A O 1
ATOM 534 N N . MET A 1 73 ? -11.797 0.195 0.014 1.00 88.81 73 MET A N 1
ATOM 535 C CA . MET A 1 73 ? -11.083 1.400 -0.421 1.00 88.81 73 MET A CA 1
ATOM 536 C C . MET A 1 73 ? -9.803 1.056 -1.197 1.00 88.81 73 MET A C 1
ATOM 538 O O . MET A 1 73 ? -9.613 1.558 -2.306 1.00 88.81 73 MET A O 1
ATOM 542 N N . SER A 1 74 ? -8.965 0.157 -0.670 1.00 87.00 74 SER A N 1
ATOM 543 C CA . SER A 1 74 ? -7.740 -0.302 -1.338 1.00 87.00 74 SER A CA 1
ATOM 544 C C . SER A 1 74 ? -8.034 -1.036 -2.646 1.00 87.00 74 SER A C 1
ATOM 546 O O . SER A 1 74 ? -7.344 -0.823 -3.641 1.00 87.00 74 SER A O 1
ATOM 548 N N . PHE A 1 75 ? -9.077 -1.869 -2.687 1.00 88.69 75 PHE A N 1
ATOM 549 C CA . PHE A 1 75 ? -9.462 -2.598 -3.893 1.00 88.69 75 PHE A CA 1
ATOM 550 C C . PHE A 1 75 ? -9.958 -1.656 -4.993 1.00 88.69 75 PHE A C 1
ATOM 552 O O . PHE A 1 75 ? -9.492 -1.738 -6.129 1.00 88.69 75 PHE A O 1
ATOM 559 N N . LEU A 1 76 ? -10.854 -0.722 -4.660 1.00 90.31 76 LEU A N 1
ATOM 560 C CA . LEU A 1 76 ? -11.339 0.279 -5.609 1.00 90.31 76 LEU A CA 1
ATOM 561 C C . LEU A 1 76 ? -10.193 1.166 -6.100 1.00 90.31 76 LEU A C 1
ATOM 563 O O . LEU A 1 76 ? -10.030 1.332 -7.308 1.00 90.31 76 LEU A O 1
ATOM 567 N N . GLY A 1 77 ? -9.359 1.673 -5.189 1.00 88.62 77 GLY A N 1
ATOM 568 C CA . GLY A 1 77 ? -8.176 2.457 -5.538 1.00 88.62 77 GLY A CA 1
ATOM 569 C C . GLY A 1 77 ? -7.212 1.694 -6.450 1.00 88.62 77 GLY A C 1
ATOM 570 O O . GLY A 1 77 ? -6.740 2.249 -7.440 1.00 88.62 77 GLY A O 1
ATOM 571 N N . GLY A 1 78 ? -6.982 0.407 -6.180 1.00 88.00 78 GLY A N 1
ATOM 572 C CA . GLY A 1 78 ? -6.151 -0.470 -7.006 1.00 88.00 78 GLY A CA 1
ATOM 573 C C . GLY A 1 78 ? -6.714 -0.675 -8.413 1.00 88.00 78 GLY A C 1
ATOM 574 O O . GLY A 1 78 ? -5.984 -0.525 -9.392 1.00 88.00 78 GLY A O 1
ATOM 575 N N . VAL A 1 79 ? -8.016 -0.950 -8.542 1.00 90.00 79 VAL A N 1
ATOM 576 C CA . VAL A 1 79 ? -8.685 -1.081 -9.850 1.00 90.00 79 VAL A CA 1
ATOM 577 C C . VAL A 1 79 ? -8.601 0.227 -10.640 1.00 90.00 79 VAL A C 1
ATOM 579 O O . VAL A 1 79 ? -8.198 0.214 -11.804 1.00 90.00 79 VAL A O 1
ATOM 582 N N . PHE A 1 80 ? -8.912 1.364 -10.011 1.00 91.31 80 PHE A N 1
ATOM 583 C CA . PHE A 1 80 ? -8.794 2.679 -10.647 1.00 91.31 80 PHE A CA 1
ATOM 584 C C . PHE A 1 80 ? -7.352 2.996 -11.055 1.00 91.31 80 PHE A C 1
ATOM 586 O O . PHE A 1 80 ? -7.121 3.470 -12.168 1.00 91.31 80 PHE A O 1
ATOM 593 N N . GLY A 1 81 ? -6.378 2.687 -10.198 1.00 89.06 81 GLY A N 1
ATOM 594 C CA . GLY A 1 81 ? -4.957 2.867 -10.480 1.00 89.06 81 GLY A CA 1
ATOM 595 C C . GLY A 1 81 ? -4.480 2.033 -11.669 1.00 89.06 81 GLY A C 1
ATOM 596 O O . GLY A 1 81 ? -3.777 2.556 -12.532 1.00 89.06 81 GLY A O 1
ATOM 597 N N . ILE A 1 82 ? -4.908 0.769 -11.771 1.00 88.44 82 ILE A N 1
ATOM 598 C CA . ILE A 1 82 ? -4.595 -0.099 -12.916 1.00 88.44 82 ILE A CA 1
ATOM 599 C C . ILE A 1 82 ? -5.194 0.465 -14.203 1.00 88.44 82 ILE A C 1
ATOM 601 O O . ILE A 1 82 ? -4.491 0.554 -15.209 1.00 88.44 82 ILE A O 1
ATOM 605 N N . LEU A 1 83 ? -6.471 0.854 -14.185 1.00 90.50 83 LEU A N 1
ATOM 606 C CA . LEU A 1 83 ? -7.152 1.387 -15.367 1.00 90.50 83 LEU A CA 1
ATOM 607 C C . 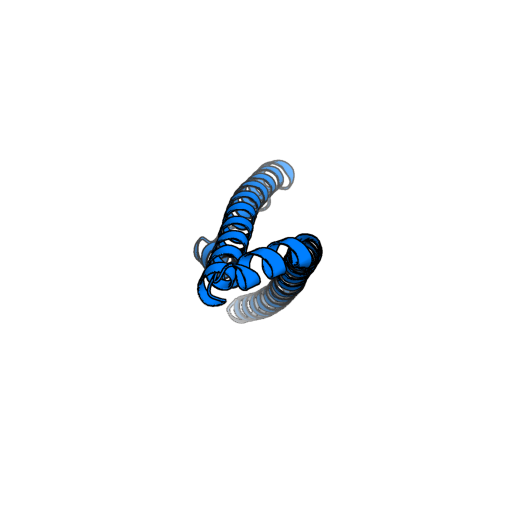LEU A 1 83 ? -6.500 2.685 -15.855 1.00 90.50 83 LEU A C 1
ATOM 609 O O . LEU A 1 83 ? -6.209 2.816 -17.045 1.00 90.50 83 LEU A O 1
ATOM 613 N N . LEU A 1 84 ? -6.214 3.616 -14.941 1.00 91.38 84 LEU A N 1
ATOM 614 C CA . LEU A 1 84 ? -5.530 4.866 -15.271 1.00 91.38 84 LEU A CA 1
ATOM 615 C C . LEU A 1 84 ? -4.098 4.618 -15.749 1.00 91.38 84 LEU A C 1
ATOM 617 O O . LEU A 1 84 ? -3.697 5.173 -16.768 1.00 91.38 84 LEU A O 1
ATOM 621 N N . GLY A 1 85 ? -3.342 3.756 -15.068 1.00 88.25 85 GLY A N 1
ATOM 622 C CA . GLY A 1 85 ? -1.974 3.411 -15.453 1.00 88.25 85 GLY A CA 1
ATOM 623 C C . GLY A 1 85 ? -1.902 2.762 -16.836 1.00 88.25 85 GLY A C 1
ATOM 624 O O . GLY A 1 85 ? -1.078 3.155 -17.661 1.00 88.25 85 GLY A O 1
ATOM 625 N N . ALA A 1 86 ? -2.806 1.823 -17.129 1.00 85.75 86 ALA A N 1
ATOM 626 C CA . ALA A 1 86 ? -2.916 1.198 -18.442 1.00 85.75 86 ALA A CA 1
ATOM 627 C C . ALA A 1 86 ? -3.341 2.204 -19.525 1.00 85.75 86 ALA A C 1
ATOM 629 O O . ALA A 1 86 ? -2.798 2.177 -20.631 1.00 85.75 86 ALA A O 1
ATOM 630 N N . GLY A 1 87 ? -4.267 3.115 -19.217 1.00 88.12 87 GLY A N 1
ATOM 631 C CA . GLY A 1 87 ? -4.681 4.184 -20.128 1.00 88.12 87 GLY A CA 1
ATOM 632 C C . GLY A 1 87 ? -3.532 5.133 -20.470 1.00 88.12 87 GLY A C 1
ATOM 633 O O . GLY A 1 87 ? -3.245 5.365 -21.643 1.00 88.12 87 GLY A O 1
ATOM 634 N N . ILE A 1 88 ? -2.812 5.613 -19.453 1.00 88.00 88 ILE A N 1
ATOM 635 C CA . ILE A 1 88 ? -1.639 6.482 -19.610 1.00 88.00 88 ILE A CA 1
ATOM 636 C C . ILE A 1 88 ? -0.549 5.774 -20.424 1.00 88.00 88 ILE A C 1
ATOM 638 O O . ILE A 1 88 ? 0.000 6.365 -21.353 1.00 88.00 88 ILE A O 1
ATOM 642 N N . ALA A 1 89 ? -0.277 4.496 -20.138 1.00 85.31 89 ALA A N 1
ATOM 643 C CA . ALA A 1 89 ? 0.687 3.697 -20.890 1.00 85.31 89 ALA A CA 1
ATOM 644 C C . ALA A 1 89 ? 0.328 3.590 -22.383 1.00 85.31 89 ALA A C 1
ATOM 646 O O . ALA A 1 89 ? 1.206 3.750 -23.230 1.00 85.31 89 ALA A O 1
ATOM 647 N N . ASN A 1 90 ? -0.950 3.380 -22.719 1.00 83.94 90 ASN A N 1
ATOM 648 C CA . ASN A 1 90 ? -1.407 3.342 -24.112 1.00 83.94 90 ASN A CA 1
ATOM 649 C C . ASN A 1 90 ? -1.232 4.700 -24.812 1.00 83.94 90 ASN A C 1
ATOM 651 O O . ASN A 1 90 ? -0.700 4.756 -25.920 1.00 83.94 90 ASN A O 1
ATOM 655 N N . ILE A 1 91 ? -1.610 5.801 -24.154 1.00 86.06 91 ILE A N 1
ATOM 656 C CA . ILE A 1 91 ? -1.478 7.159 -24.710 1.00 86.06 91 ILE A CA 1
ATOM 657 C C . ILE A 1 91 ? -0.004 7.511 -24.966 1.00 86.06 91 ILE A C 1
ATOM 659 O O . ILE A 1 91 ? 0.342 8.050 -26.021 1.00 86.06 91 ILE A O 1
ATOM 663 N N . LEU A 1 92 ? 0.885 7.177 -24.028 1.00 85.06 92 LEU A N 1
ATOM 664 C CA . LEU A 1 92 ? 2.330 7.374 -24.176 1.00 85.06 92 LEU A CA 1
ATOM 665 C C . LEU A 1 92 ? 2.913 6.516 -25.299 1.00 85.06 92 LEU A C 1
ATOM 667 O O . LEU A 1 92 ? 3.765 6.988 -26.048 1.00 85.06 92 LEU A O 1
ATOM 671 N N . SER A 1 93 ? 2.437 5.280 -25.457 1.00 82.69 93 SER A N 1
ATOM 672 C CA . SER A 1 93 ? 2.889 4.409 -26.542 1.00 82.69 93 SER A CA 1
ATOM 673 C C . SER A 1 93 ? 2.530 4.984 -27.917 1.00 82.69 93 SER A C 1
ATOM 675 O O . SER A 1 93 ? 3.368 4.988 -28.817 1.00 82.69 93 SER A O 1
ATOM 677 N N . MET A 1 94 ? 1.331 5.560 -28.059 1.00 80.19 94 MET A N 1
ATOM 678 C CA . MET A 1 94 ? 0.879 6.179 -29.312 1.00 80.19 94 MET A CA 1
ATOM 679 C C . MET A 1 94 ? 1.587 7.501 -29.635 1.00 80.19 94 MET A C 1
ATOM 681 O O . MET A 1 94 ? 1.827 7.789 -30.804 1.00 80.19 94 MET A O 1
ATOM 685 N N . THR A 1 95 ? 1.906 8.317 -28.625 1.00 83.44 95 THR A N 1
ATOM 686 C CA . THR A 1 95 ? 2.467 9.668 -28.828 1.00 83.44 95 THR A CA 1
ATOM 687 C C . THR A 1 95 ? 3.996 9.705 -28.836 1.00 83.44 95 THR A C 1
ATOM 689 O O . THR A 1 95 ? 4.578 10.441 -29.627 1.00 83.44 95 THR A O 1
ATOM 692 N N . ALA A 1 96 ? 4.655 8.912 -27.984 1.00 78.62 96 ALA A N 1
ATOM 693 C CA . ALA A 1 96 ? 6.111 8.909 -27.813 1.00 78.62 96 ALA A CA 1
ATOM 694 C C . ALA A 1 96 ? 6.807 7.687 -28.444 1.00 78.62 96 ALA A C 1
ATOM 696 O O . ALA A 1 96 ? 8.036 7.627 -28.465 1.00 78.62 96 ALA A O 1
ATOM 697 N N . GLY A 1 97 ? 6.051 6.697 -28.940 1.00 69.94 97 GLY A N 1
ATOM 698 C CA . GLY A 1 97 ? 6.602 5.480 -29.551 1.00 69.94 97 GLY A CA 1
ATOM 699 C C . GLY A 1 97 ? 7.334 4.558 -28.567 1.00 69.94 97 GLY A C 1
ATOM 700 O O . GLY A 1 97 ? 8.112 3.698 -28.980 1.00 69.94 97 GLY A O 1
ATOM 701 N N . TRP A 1 98 ? 7.129 4.735 -27.259 1.00 74.50 98 TRP A N 1
ATOM 702 C CA . TRP A 1 98 ? 7.760 3.904 -26.235 1.00 74.50 98 TRP A CA 1
ATOM 703 C C . TRP A 1 98 ? 7.029 2.562 -26.100 1.00 74.50 98 TRP A C 1
ATOM 705 O O . TRP A 1 98 ? 5.806 2.502 -25.954 1.00 74.50 98 TRP A O 1
ATOM 715 N N . ALA A 1 99 ? 7.790 1.463 -26.139 1.00 62.78 99 ALA A N 1
ATOM 716 C CA . ALA A 1 99 ? 7.277 0.113 -25.922 1.00 62.78 99 ALA A CA 1
ATOM 717 C C . ALA A 1 99 ? 7.081 -0.144 -24.419 1.00 62.78 99 ALA A C 1
ATOM 719 O O . ALA A 1 99 ? 7.917 -0.763 -23.755 1.00 62.78 99 ALA A O 1
ATOM 720 N N . THR A 1 100 ? 5.981 0.360 -23.861 1.00 67.94 100 THR A N 1
ATOM 721 C CA . THR A 1 100 ? 5.646 0.173 -22.447 1.00 67.94 100 THR A CA 1
ATOM 722 C C . THR A 1 100 ? 5.192 -1.265 -22.205 1.00 67.94 100 THR A C 1
ATOM 724 O O . THR A 1 100 ? 4.064 -1.645 -22.513 1.00 67.94 100 THR A O 1
ATOM 727 N N . LYS A 1 101 ? 6.077 -2.100 -21.649 1.00 68.88 101 LYS A N 1
ATOM 728 C CA . LYS A 1 101 ? 5.726 -3.469 -21.252 1.00 68.88 101 LYS A CA 1
ATOM 729 C C . LYS A 1 101 ? 4.946 -3.455 -19.936 1.00 68.88 101 LYS A C 1
ATOM 731 O O . LYS A 1 101 ? 5.532 -3.334 -18.864 1.00 68.88 101 LYS A O 1
ATOM 736 N N . LEU A 1 102 ? 3.629 -3.626 -20.022 1.00 70.00 102 LEU A N 1
ATOM 737 C CA . LEU A 1 102 ? 2.770 -3.926 -18.874 1.00 70.00 102 LEU A CA 1
ATOM 738 C C . LEU A 1 102 ? 2.959 -5.395 -18.475 1.00 70.00 102 LEU A C 1
ATOM 740 O O . LEU A 1 102 ? 2.484 -6.305 -19.151 1.00 70.00 102 LEU A O 1
ATOM 744 N N . SER A 1 103 ? 3.687 -5.631 -17.385 1.00 78.19 103 SER A N 1
ATOM 745 C CA . SER A 1 103 ? 3.842 -6.968 -16.808 1.00 78.19 103 SER A CA 1
ATOM 746 C C . SER A 1 103 ? 2.713 -7.250 -15.819 1.00 78.19 103 SER A C 1
ATOM 748 O O . SER A 1 103 ? 2.587 -6.553 -14.810 1.00 78.19 103 SER A O 1
ATOM 750 N N . ILE A 1 104 ? 1.933 -8.307 -16.075 1.00 77.44 104 ILE A N 1
ATOM 751 C CA . ILE A 1 104 ? 0.880 -8.787 -15.162 1.00 77.44 104 ILE A CA 1
ATOM 752 C C . ILE A 1 104 ? 1.455 -9.062 -13.765 1.00 77.44 104 ILE A C 1
ATOM 754 O O . ILE A 1 104 ? 0.825 -8.724 -12.766 1.00 77.44 104 ILE A O 1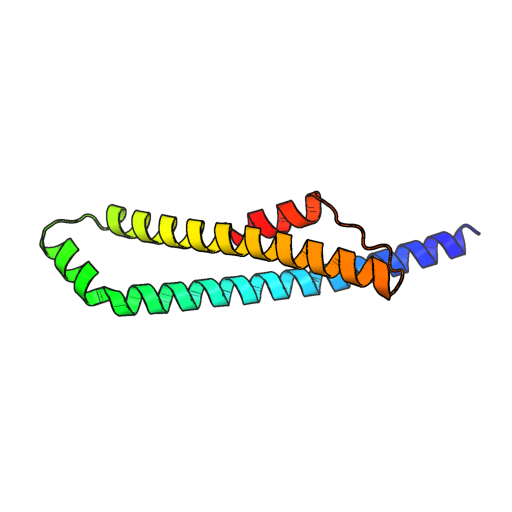
ATOM 758 N N . ASN A 1 105 ? 2.674 -9.605 -13.681 1.00 81.38 105 ASN A N 1
ATOM 759 C CA . ASN A 1 105 ? 3.299 -9.928 -12.399 1.00 81.38 105 ASN A CA 1
ATOM 760 C C . ASN A 1 105 ? 3.573 -8.672 -11.566 1.00 81.38 105 ASN A C 1
ATOM 762 O O . ASN A 1 105 ? 3.358 -8.684 -10.359 1.00 81.38 105 ASN A O 1
ATOM 766 N N . SER A 1 106 ? 4.018 -7.581 -12.194 1.00 78.88 106 SER A N 1
ATOM 767 C CA . SER A 1 106 ? 4.277 -6.319 -11.489 1.00 78.88 106 SER A CA 1
ATOM 768 C C . SER A 1 106 ? 2.985 -5.697 -10.969 1.00 78.88 106 SER A C 1
ATOM 770 O O . SER A 1 106 ? 2.957 -5.201 -9.845 1.00 78.88 106 SER A O 1
ATOM 772 N N . ILE A 1 107 ? 1.908 -5.784 -11.757 1.00 82.75 107 ILE A N 1
ATOM 773 C CA . ILE A 1 107 ? 0.581 -5.324 -11.344 1.00 82.75 107 ILE A CA 1
ATOM 774 C C . ILE A 1 107 ? 0.111 -6.127 -10.128 1.00 82.75 107 ILE A C 1
ATOM 776 O O . ILE A 1 107 ? -0.212 -5.525 -9.108 1.00 82.75 107 ILE A O 1
ATOM 780 N N . LEU A 1 108 ? 0.156 -7.461 -10.198 1.00 83.12 108 LEU A N 1
ATOM 781 C CA . LEU A 1 108 ? -0.256 -8.343 -9.102 1.00 83.12 108 LEU A CA 1
ATOM 782 C C . LEU A 1 108 ? 0.547 -8.110 -7.819 1.00 83.12 108 LEU A C 1
ATOM 784 O O . LEU A 1 108 ? -0.039 -7.999 -6.750 1.00 83.12 108 LEU A O 1
ATOM 788 N N . ILE A 1 109 ? 1.875 -7.991 -7.912 1.00 81.25 109 ILE A N 1
ATOM 789 C CA . ILE A 1 109 ? 2.722 -7.731 -6.738 1.00 81.25 109 ILE A CA 1
ATOM 790 C C . ILE A 1 109 ? 2.345 -6.391 -6.093 1.00 81.25 109 ILE A C 1
ATOM 792 O O . ILE A 1 109 ? 2.231 -6.309 -4.872 1.00 81.25 109 ILE A O 1
ATOM 796 N N . SER A 1 110 ? 2.110 -5.354 -6.903 1.00 78.94 110 SER A N 1
ATOM 797 C CA . SER A 1 110 ? 1.748 -4.029 -6.391 1.00 78.94 110 SER A CA 1
ATOM 798 C C . SER A 1 110 ? 0.369 -4.000 -5.722 1.00 78.94 110 SER A C 1
ATOM 800 O O . SER A 1 110 ? 0.227 -3.429 -4.642 1.00 78.94 110 SER A O 1
ATOM 802 N N . THR A 1 111 ? -0.640 -4.657 -6.304 1.00 81.56 111 THR A N 1
ATOM 803 C CA . THR A 1 111 ? -1.989 -4.692 -5.728 1.00 81.56 111 THR A CA 1
ATOM 804 C C . THR A 1 111 ? -2.072 -5.589 -4.506 1.00 81.56 111 THR A C 1
ATOM 806 O O . THR A 1 111 ? -2.712 -5.202 -3.534 1.00 81.56 111 THR A O 1
ATOM 809 N N . SER A 1 112 ? -1.395 -6.741 -4.505 1.00 82.56 112 SER A N 1
ATOM 810 C CA . SER A 1 112 ? -1.306 -7.593 -3.318 1.00 82.56 112 SER A CA 1
ATOM 811 C C . SER A 1 112 ? -0.637 -6.871 -2.154 1.00 82.56 112 SER A C 1
ATOM 813 O O . SER A 1 112 ? -1.132 -6.969 -1.039 1.00 82.56 112 SER A O 1
ATOM 815 N N . PHE A 1 113 ? 0.434 -6.111 -2.398 1.00 79.81 113 PHE A N 1
ATOM 816 C CA . PHE A 1 113 ? 1.075 -5.331 -1.340 1.00 79.81 113 PHE A CA 1
ATOM 817 C C . PHE A 1 113 ? 0.166 -4.219 -0.803 1.00 79.81 113 PHE A C 1
ATOM 819 O O . PHE A 1 113 ? 0.167 -3.971 0.389 1.00 79.81 113 PHE A O 1
ATOM 826 N N . SER A 1 114 ? -0.619 -3.557 -1.657 1.00 74.62 114 SER A N 1
ATOM 827 C CA . SER A 1 114 ? -1.505 -2.465 -1.222 1.00 74.62 114 SER A CA 1
ATOM 828 C C . SER A 1 114 ? -2.764 -2.929 -0.474 1.00 74.62 114 SER A C 1
ATOM 830 O O . SER A 1 114 ? -3.442 -2.104 0.139 1.00 74.62 114 SER A O 1
ATOM 832 N N . ILE A 1 115 ? -3.132 -4.207 -0.595 1.00 71.94 115 ILE A N 1
ATOM 833 C CA . ILE A 1 115 ? -4.291 -4.812 0.084 1.00 71.94 115 ILE A CA 1
ATOM 834 C C . ILE A 1 115 ? -3.942 -5.269 1.511 1.00 71.94 115 ILE A C 1
ATOM 836 O O . ILE A 1 115 ? -4.849 -5.405 2.333 1.00 71.94 115 ILE A O 1
ATOM 840 N N . VAL A 1 116 ? -2.657 -5.510 1.788 1.00 65.75 116 VAL A N 1
ATOM 841 C CA . VAL A 1 116 ? -2.121 -5.935 3.094 1.00 65.75 116 VAL A CA 1
ATOM 842 C C . VAL A 1 116 ? -1.752 -4.718 3.932 1.00 65.75 116 VAL A C 1
ATOM 844 O O . VAL A 1 116 ? -2.077 -4.740 5.139 1.00 65.75 116 VAL A O 1
#

Sequence (116 aa):
MAEIQETVASTTKTMTMLLGFIAGISLFVGGIGIMNIMLVSVTERTKEIGLRKAIGAKSSDLLSQFLIESIVMSFLGGVFGILLGAGIANILSMTAGWATKLSINSILISTSFSIV

Secondary structure (DSSP, 8-state):
-HHHHHHHHHHHHHHHHHHHHHHHHHHHHHHHHHHHHHHHHHHHTHHHHHHHHHTT--HHHHHHHHHHHHHHHHHHHHHHHHHHHHHHHHHHHHHH-------HHHHHHHHHHHH-

Foldseek 3Di:
DVVVVVVVVVVVVVVVVVVVVVLVVVLVVVLVVLVVVLVVVCVVCVVVVVVCVVVPDDPVVVVVVSLVVSLVVLVVVLVVCVVVVVVVLVVCCVPVVDPDDDDPVVSVVSSVSSND